Protein AF-A0A254SW41-F1 (afdb_monomer_lite)

Sequence (110 aa):
MSKPTLDSFGNMVEGTFTTRTVRGTIQPVTGEEAIAYQEGGRNTGVVKIYSSERLAARTQEGTEAIGYVKQGGFWYEITDELVFGNLPKITHWKYIACKVPAAQVPKGLQ

Radius of gyration: 14.68 Å; chains: 1; bounding box: 46×26×35 Å

Foldseek 3Di:
DPDFDADPVRDGDDDDDDDDDWDKDKAFDDDPVLVVVVVADNPDGWIKIKTLDDFWAQDPVRPTDWGWDDDPNWIWTFHAWPPVVCDVPRNITITIIHTDDPVRPPPVRD

pLDDT: mean 73.03, std 15.0, range [37.97, 92.0]

Secondary structure (DSSP, 8-state):
-PPPPB-TTSPBP-PPP------EEEEE--SHHHHHTTTS-TTS-EEEEEESSPPP---TTS-SP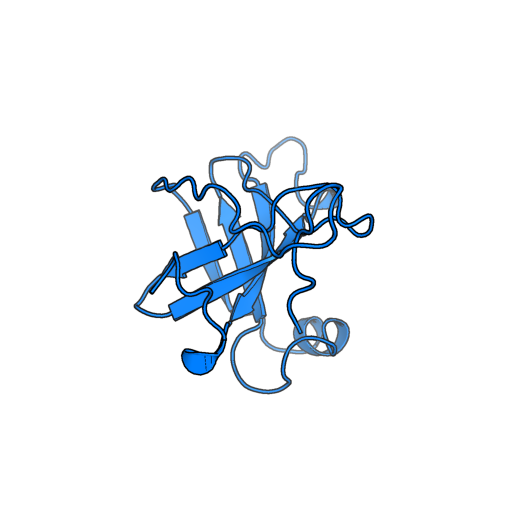PPEEEETTEEEEEEEE-GGG--TT--SEEEEEEEEPGGGS-GGG-

Structure (mmCIF, N/CA/C/O backbone):
data_AF-A0A254SW41-F1
#
_entry.id   AF-A0A254SW41-F1
#
loop_
_atom_site.group_PDB
_atom_site.id
_atom_site.type_symbol
_atom_site.label_atom_id
_atom_site.label_alt_id
_atom_site.label_comp_id
_atom_site.label_asym_id
_atom_site.label_entity_id
_atom_site.label_seq_id
_atom_site.pdbx_PDB_ins_code
_atom_site.Cartn_x
_atom_site.Cartn_y
_atom_site.Cartn_z
_atom_site.occupancy
_atom_site.B_iso_or_equiv
_atom_site.auth_seq_id
_atom_site.auth_comp_id
_atom_site.auth_asym_id
_atom_site.auth_atom_id
_atom_site.pdbx_PDB_model_num
ATOM 1 N N . MET A 1 1 ? 7.946 6.185 -13.836 1.00 37.97 1 MET A N 1
ATOM 2 C CA . MET A 1 1 ? 9.270 5.529 -13.789 1.00 37.97 1 MET A CA 1
ATOM 3 C C . MET A 1 1 ? 9.742 5.582 -12.349 1.00 37.97 1 MET A C 1
ATOM 5 O O . MET A 1 1 ? 9.826 6.679 -11.807 1.00 37.97 1 MET A O 1
ATOM 9 N N . SER A 1 2 ? 9.960 4.434 -11.713 1.00 40.41 2 SER A N 1
ATOM 10 C CA . SER A 1 2 ? 10.634 4.348 -10.415 1.00 40.41 2 SER A CA 1
ATOM 11 C C . SER A 1 2 ? 12.010 5.011 -10.543 1.00 40.41 2 SER A C 1
ATOM 13 O O . SER A 1 2 ? 12.783 4.652 -11.430 1.00 40.41 2 SER A O 1
ATOM 15 N N . LYS A 1 3 ? 12.289 6.041 -9.734 1.00 44.81 3 LYS A N 1
ATOM 16 C CA . LYS A 1 3 ? 13.617 6.670 -9.714 1.00 44.81 3 LYS A CA 1
ATOM 17 C C . LYS A 1 3 ? 14.605 5.638 -9.151 1.00 44.81 3 LYS A C 1
ATOM 19 O O . LYS A 1 3 ? 14.355 5.154 -8.047 1.00 44.81 3 LYS A O 1
ATOM 24 N N . PRO A 1 4 ? 15.666 5.259 -9.881 1.00 55.03 4 PRO A N 1
ATOM 25 C CA . PRO A 1 4 ? 16.662 4.339 -9.352 1.00 55.03 4 PRO A CA 1
ATOM 26 C C . PRO A 1 4 ? 17.417 5.002 -8.198 1.00 55.03 4 PRO A C 1
ATOM 28 O O . PRO A 1 4 ? 17.783 6.175 -8.284 1.00 55.03 4 PRO A O 1
ATOM 31 N N . THR A 1 5 ? 17.657 4.250 -7.125 1.00 59.22 5 THR A N 1
ATOM 32 C CA . THR A 1 5 ? 18.644 4.628 -6.112 1.00 59.22 5 THR A CA 1
ATOM 33 C C . THR A 1 5 ? 20.025 4.409 -6.721 1.00 59.22 5 THR A C 1
ATOM 35 O O . THR A 1 5 ? 20.324 3.311 -7.194 1.00 59.22 5 THR A O 1
ATOM 38 N N . LEU A 1 6 ? 20.836 5.465 -6.769 1.00 58.19 6 LEU A N 1
ATOM 39 C CA . LEU A 1 6 ? 22.181 5.433 -7.340 1.00 58.19 6 LEU A CA 1
ATOM 40 C C . LEU A 1 6 ? 23.224 5.461 -6.214 1.00 58.19 6 LEU A C 1
ATOM 42 O O . LEU A 1 6 ? 23.015 6.149 -5.214 1.00 58.19 6 LEU A O 1
ATOM 46 N N . ASP A 1 7 ? 24.331 4.730 -6.359 1.00 60.47 7 ASP A N 1
ATOM 47 C CA . ASP A 1 7 ? 25.495 4.888 -5.475 1.00 60.47 7 ASP A CA 1
ATOM 48 C C . ASP A 1 7 ? 26.257 6.194 -5.782 1.00 60.47 7 ASP A C 1
ATOM 50 O O . ASP A 1 7 ? 25.931 6.941 -6.708 1.00 60.47 7 ASP A O 1
ATOM 54 N N . SER A 1 8 ? 27.321 6.466 -5.021 1.00 63.50 8 SER A N 1
ATOM 55 C CA . SER A 1 8 ? 28.226 7.604 -5.249 1.00 63.50 8 SER A CA 1
ATOM 56 C C . SER A 1 8 ? 28.954 7.576 -6.601 1.00 63.50 8 SER A C 1
ATOM 58 O O . SER A 1 8 ? 29.624 8.546 -6.949 1.00 63.50 8 SER A O 1
ATOM 60 N N . PHE A 1 9 ? 28.845 6.480 -7.353 1.00 64.69 9 PHE A N 1
ATOM 61 C CA . PHE A 1 9 ? 29.445 6.274 -8.668 1.00 64.69 9 PHE A CA 1
ATOM 62 C C . PHE A 1 9 ? 28.398 6.288 -9.796 1.00 64.69 9 PHE A C 1
ATOM 64 O O . PHE A 1 9 ? 28.754 6.107 -10.958 1.00 64.69 9 PHE A O 1
ATOM 71 N N . GLY A 1 10 ? 27.121 6.540 -9.482 1.00 57.12 10 GLY A N 1
ATOM 72 C CA . GLY A 1 10 ? 26.034 6.589 -10.458 1.00 57.12 10 GLY A CA 1
ATOM 73 C C . GLY A 1 10 ? 25.525 5.217 -10.911 1.00 57.12 10 GLY A C 1
ATOM 74 O O . GLY A 1 10 ? 24.747 5.151 -11.863 1.00 57.12 10 GLY A O 1
ATOM 75 N N . ASN A 1 11 ? 25.928 4.127 -10.253 1.00 61.81 11 ASN A N 1
ATOM 76 C CA . ASN A 1 11 ? 25.409 2.796 -10.545 1.00 61.81 11 ASN A CA 1
ATOM 77 C C . ASN A 1 11 ? 24.050 2.603 -9.884 1.00 61.81 11 ASN A C 1
ATOM 79 O O . ASN A 1 11 ? 23.828 3.051 -8.760 1.00 61.81 11 ASN A O 1
ATOM 83 N N . MET A 1 12 ? 23.155 1.876 -10.552 1.00 55.97 12 MET A N 1
ATOM 84 C CA . MET A 1 12 ? 21.912 1.437 -9.925 1.00 55.97 12 MET A CA 1
ATOM 85 C C . MET A 1 12 ? 22.230 0.482 -8.777 1.00 55.97 12 MET A C 1
ATOM 87 O O . MET A 1 12 ? 22.799 -0.586 -8.998 1.00 55.97 12 MET A O 1
ATOM 91 N N . VAL A 1 13 ? 21.828 0.854 -7.567 1.00 58.50 13 VAL A N 1
ATOM 92 C CA . VAL A 1 13 ? 21.890 -0.027 -6.404 1.00 58.50 13 VAL A CA 1
ATOM 93 C C . VAL A 1 13 ? 20.508 -0.626 -6.214 1.00 58.50 13 VAL A C 1
ATOM 95 O O . VAL A 1 13 ? 19.535 0.089 -5.962 1.00 58.50 13 VAL A O 1
ATOM 98 N N . GLU A 1 14 ? 20.409 -1.947 -6.337 1.00 59.78 14 GLU A N 1
ATOM 99 C CA . GLU A 1 14 ? 19.229 -2.658 -5.857 1.00 59.78 14 GLU A CA 1
ATOM 100 C C . GLU A 1 14 ? 19.195 -2.521 -4.331 1.00 59.78 14 GLU A C 1
ATOM 102 O O . GLU A 1 14 ? 20.080 -3.003 -3.626 1.00 59.78 14 GLU A O 1
ATOM 107 N N . GLY A 1 15 ? 18.210 -1.782 -3.817 1.00 63.06 15 GLY A N 1
ATOM 108 C CA . GLY A 1 15 ? 18.045 -1.615 -2.377 1.00 63.06 15 GLY A CA 1
ATOM 109 C C . GLY A 1 15 ? 17.781 -2.953 -1.681 1.00 63.06 15 GLY A C 1
ATOM 110 O O . GLY A 1 15 ? 17.200 -3.872 -2.257 1.00 63.06 15 GLY A O 1
ATOM 111 N N . THR A 1 16 ? 18.172 -3.056 -0.412 1.00 66.69 16 THR A N 1
ATOM 112 C CA . THR A 1 16 ? 17.844 -4.220 0.417 1.00 66.69 16 THR A CA 1
ATOM 113 C C . THR A 1 16 ? 16.344 -4.255 0.695 1.00 66.69 16 THR A C 1
ATOM 115 O O . THR A 1 16 ? 15.791 -3.333 1.297 1.00 66.69 16 THR A O 1
ATOM 118 N N . PHE A 1 17 ? 15.680 -5.339 0.299 1.00 70.50 17 PHE A N 1
ATOM 119 C CA . PHE A 1 17 ? 14.277 -5.566 0.630 1.00 70.50 17 PHE A CA 1
ATOM 120 C C . PHE A 1 17 ? 14.154 -6.157 2.033 1.00 70.50 17 PHE A C 1
ATOM 122 O O . PHE A 1 17 ? 14.853 -7.103 2.393 1.00 70.50 17 PHE A O 1
ATOM 129 N N . THR A 1 18 ? 13.220 -5.627 2.818 1.00 78.12 18 THR A N 1
ATOM 130 C CA . THR A 1 18 ? 12.766 -6.271 4.052 1.00 78.12 18 THR A CA 1
ATOM 131 C C . THR A 1 18 ? 11.287 -6.591 3.912 1.00 78.12 18 THR A C 1
ATOM 133 O O . THR A 1 18 ? 10.496 -5.769 3.450 1.00 78.12 18 THR A O 1
ATOM 136 N N . THR A 1 19 ? 10.908 -7.814 4.273 1.00 84.00 19 THR A N 1
ATOM 137 C CA . THR A 1 19 ? 9.529 -8.294 4.158 1.00 84.00 19 THR A CA 1
ATOM 138 C C . THR A 1 19 ? 9.009 -8.706 5.521 1.00 84.00 19 THR A C 1
ATOM 140 O O . THR A 1 19 ? 9.687 -9.423 6.256 1.00 84.00 19 THR A O 1
ATOM 143 N N . ARG A 1 20 ? 7.776 -8.313 5.835 1.00 88.50 20 ARG A N 1
ATOM 144 C CA . ARG A 1 20 ? 7.046 -8.792 7.012 1.00 88.50 20 ARG A CA 1
ATOM 145 C C . ARG A 1 20 ? 5.560 -8.908 6.707 1.00 88.50 20 ARG A C 1
ATOM 147 O O . ARG A 1 20 ? 5.059 -8.267 5.785 1.00 88.50 20 ARG A O 1
ATOM 154 N N . THR A 1 21 ? 4.863 -9.702 7.512 1.00 91.75 21 THR A N 1
ATOM 155 C CA . THR A 1 21 ? 3.400 -9.797 7.481 1.00 91.75 21 THR A CA 1
ATOM 156 C C . THR A 1 21 ? 2.830 -8.949 8.605 1.00 91.75 21 THR A C 1
ATOM 158 O O . THR A 1 21 ? 3.261 -9.085 9.745 1.00 91.75 21 THR A O 1
ATOM 161 N N . VAL A 1 22 ? 1.862 -8.095 8.284 1.00 90.69 22 VAL A N 1
ATOM 162 C CA . VAL A 1 22 ? 1.183 -7.228 9.254 1.00 90.69 22 VAL A CA 1
ATOM 163 C C . VAL A 1 22 ? -0.317 -7.475 9.215 1.00 90.69 22 VAL A C 1
ATOM 165 O O . VAL A 1 22 ? -0.865 -7.901 8.194 1.00 90.69 22 VAL A O 1
ATOM 168 N N . ARG A 1 23 ? -1.006 -7.176 10.317 1.00 92.00 23 ARG A N 1
ATOM 169 C CA . ARG A 1 23 ? -2.468 -7.165 10.329 1.00 92.00 23 ARG A CA 1
ATOM 170 C C . ARG A 1 23 ? -2.961 -5.849 9.741 1.00 92.00 23 ARG A C 1
ATOM 172 O O . ARG A 1 23 ? -2.556 -4.772 10.170 1.00 92.00 23 ARG A O 1
ATOM 179 N N . GLY A 1 24 ? -3.892 -5.933 8.800 1.00 90.50 24 GLY A N 1
ATOM 180 C CA . GLY A 1 24 ? -4.459 -4.743 8.193 1.00 90.50 24 GLY A CA 1
ATOM 181 C C . GLY A 1 24 ? -5.711 -5.003 7.376 1.00 90.50 24 GLY A C 1
ATOM 182 O O . GLY A 1 24 ? -6.173 -6.136 7.259 1.00 90.50 24 GLY A O 1
ATOM 183 N N . THR A 1 25 ? -6.266 -3.927 6.832 1.00 91.94 25 THR A N 1
ATOM 184 C CA . THR A 1 25 ? -7.390 -3.946 5.893 1.00 91.94 25 THR A CA 1
ATOM 185 C C . THR A 1 25 ? -7.024 -3.117 4.672 1.00 91.94 25 THR A C 1
ATOM 187 O O . THR A 1 25 ? -6.445 -2.041 4.807 1.00 91.94 25 THR A O 1
ATOM 190 N N . ILE A 1 26 ? -7.375 -3.613 3.488 1.00 90.94 26 ILE A N 1
ATOM 191 C CA . ILE A 1 26 ? -7.253 -2.877 2.232 1.00 90.94 26 ILE A CA 1
ATOM 192 C C . ILE A 1 26 ? -8.665 -2.572 1.754 1.00 90.94 26 ILE A C 1
ATOM 194 O O . ILE A 1 26 ? -9.455 -3.488 1.532 1.00 90.94 26 ILE A O 1
ATOM 198 N N . GLN A 1 27 ? -8.977 -1.288 1.620 1.00 89.50 27 GLN A N 1
ATOM 199 C CA . GLN A 1 27 ? -10.275 -0.813 1.168 1.00 89.50 27 GLN A CA 1
ATOM 200 C C . GLN A 1 27 ? -10.114 -0.117 -0.186 1.00 89.50 27 GLN A C 1
ATOM 202 O O . GLN A 1 27 ? -9.324 0.822 -0.285 1.00 89.50 27 GLN A O 1
ATOM 207 N N . PRO A 1 28 ? -10.848 -0.527 -1.232 1.00 85.81 28 PRO A N 1
ATOM 208 C CA . PRO A 1 28 ? -10.843 0.206 -2.489 1.00 85.81 28 PRO A CA 1
ATOM 209 C C . PRO A 1 28 ? -11.396 1.619 -2.282 1.00 85.81 28 PRO A C 1
ATOM 211 O O . PRO A 1 28 ? -12.397 1.807 -1.591 1.00 85.81 28 PRO A O 1
ATOM 214 N N . VAL A 1 29 ? -10.746 2.611 -2.889 1.00 81.12 29 VAL A N 1
ATOM 215 C CA . VAL A 1 29 ? -11.267 3.979 -2.941 1.00 81.12 29 VAL A CA 1
ATOM 216 C C . VAL A 1 29 ? -12.148 4.090 -4.179 1.00 81.12 29 VAL A C 1
ATOM 218 O O . VAL A 1 29 ? -11.676 3.937 -5.304 1.00 81.12 29 VAL A O 1
ATOM 221 N N . THR A 1 30 ? -13.440 4.330 -3.972 1.00 71.06 30 THR A N 1
ATOM 222 C CA . THR A 1 30 ? -14.446 4.448 -5.037 1.00 71.06 30 THR A CA 1
ATOM 223 C C . THR A 1 30 ? -15.155 5.798 -4.935 1.00 71.06 30 THR A C 1
ATOM 225 O O . THR A 1 30 ? -15.494 6.209 -3.829 1.00 71.06 30 THR A O 1
ATOM 228 N N . GLY A 1 31 ? -15.430 6.468 -6.060 1.00 65.94 31 GLY A N 1
ATOM 229 C CA . GLY A 1 31 ? -16.190 7.732 -6.093 1.00 65.94 31 GLY A CA 1
ATOM 230 C C . GLY A 1 31 ? -15.321 8.996 -6.167 1.00 65.94 31 GLY A C 1
ATOM 231 O O . GLY A 1 31 ? -14.227 8.960 -6.725 1.00 65.94 31 GLY A O 1
ATOM 232 N N . GLU A 1 32 ? -15.808 10.121 -5.627 1.00 64.44 32 GLU A N 1
ATOM 233 C CA . GLU A 1 32 ? -15.163 11.448 -5.729 1.00 64.44 32 GLU A CA 1
ATOM 234 C C . GLU A 1 32 ? -13.748 11.496 -5.134 1.00 64.44 32 GLU A C 1
ATOM 236 O O . GLU A 1 32 ? -12.871 12.156 -5.687 1.00 64.44 32 GLU A O 1
ATOM 241 N N . GLU A 1 33 ? -13.482 10.733 -4.068 1.00 62.56 33 GLU A N 1
ATOM 242 C CA . GLU A 1 33 ? -12.142 10.633 -3.473 1.00 62.56 33 GLU A CA 1
ATOM 243 C C . GLU A 1 33 ? -11.105 10.116 -4.482 1.00 62.56 33 GLU A C 1
ATOM 245 O O . GLU A 1 33 ? -9.964 10.564 -4.472 1.00 62.56 33 GLU A O 1
ATOM 250 N N . ALA A 1 34 ? -11.495 9.227 -5.403 1.00 61.34 34 ALA A N 1
ATOM 251 C CA . ALA A 1 34 ? -10.598 8.719 -6.440 1.00 61.34 34 ALA A CA 1
ATOM 252 C C . ALA A 1 34 ? -10.245 9.790 -7.493 1.00 61.34 34 ALA A C 1
ATOM 254 O O . ALA A 1 34 ? -9.204 9.693 -8.139 1.00 61.34 34 ALA A O 1
ATOM 255 N N . ILE A 1 35 ? -11.081 10.825 -7.654 1.00 58.38 35 ILE A N 1
ATOM 256 C CA . ILE A 1 35 ? -10.859 11.927 -8.603 1.00 58.38 35 ILE A CA 1
ATOM 257 C C . ILE A 1 35 ? -9.697 12.815 -8.138 1.00 58.38 35 ILE A C 1
ATOM 259 O O . ILE A 1 35 ? -8.949 13.316 -8.976 1.00 58.38 35 ILE A O 1
ATOM 263 N N . ALA A 1 36 ? -9.510 12.977 -6.825 1.00 59.34 36 ALA A N 1
ATOM 264 C CA . ALA A 1 36 ? -8.421 13.773 -6.256 1.00 59.34 36 ALA A CA 1
ATOM 265 C C . ALA A 1 36 ? -7.037 13.118 -6.433 1.00 59.34 36 ALA A C 1
ATOM 267 O O . ALA A 1 36 ? -6.031 13.816 -6.512 1.00 59.34 36 ALA A O 1
ATOM 268 N N . TYR A 1 37 ? -6.977 11.788 -6.565 1.00 59.16 37 TYR A N 1
ATOM 269 C CA . TYR A 1 37 ? -5.731 11.022 -6.711 1.00 59.16 37 TYR A CA 1
ATOM 270 C C . TYR A 1 37 ? -5.371 10.733 -8.179 1.00 59.16 37 TYR A C 1
ATOM 272 O O . TYR A 1 37 ? -4.786 9.697 -8.494 1.00 59.16 37 TYR A O 1
ATOM 280 N N . GLN A 1 38 ? -5.708 11.660 -9.084 1.00 52.41 38 GLN A N 1
ATOM 281 C CA . GLN A 1 38 ? -5.622 11.527 -10.548 1.00 52.41 38 GLN A CA 1
ATOM 282 C C . GLN A 1 38 ? -4.241 11.163 -11.129 1.00 52.41 38 GLN A C 1
ATOM 284 O O . GLN A 1 38 ? -4.170 10.811 -12.308 1.00 52.41 38 GLN A O 1
ATOM 289 N N . GLU A 1 39 ? -3.166 11.193 -10.338 1.00 51.84 39 GLU A N 1
ATOM 290 C CA . GLU A 1 39 ? -1.842 10.704 -10.751 1.00 51.84 39 GLU A CA 1
ATOM 291 C C . GLU A 1 39 ? -1.725 9.166 -10.745 1.00 51.84 39 GLU A C 1
ATOM 293 O O . GLU A 1 39 ? -0.851 8.604 -11.406 1.00 51.84 39 GL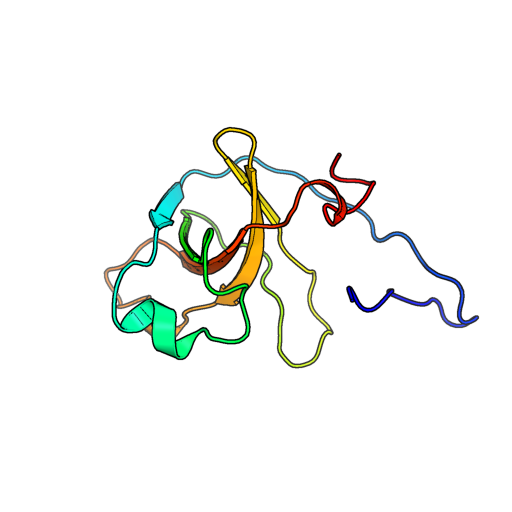U A O 1
ATOM 298 N N . GLY A 1 40 ? -2.629 8.460 -10.056 1.00 46.06 40 GLY A N 1
ATOM 299 C CA . GLY A 1 40 ? -2.725 7.001 -10.060 1.00 46.06 40 GLY A CA 1
ATOM 300 C C . GLY A 1 40 ? -3.721 6.510 -11.110 1.00 46.06 40 GLY A C 1
ATOM 301 O O . GLY A 1 40 ? -4.915 6.766 -10.999 1.00 46.06 40 GLY A O 1
ATOM 302 N N . GLY A 1 41 ? -3.224 5.794 -12.125 1.00 44.25 41 GLY A N 1
ATOM 303 C CA . GLY A 1 41 ? -3.962 5.151 -13.224 1.00 44.25 41 GLY A CA 1
ATOM 304 C C . GLY A 1 41 ? -5.481 5.026 -13.036 1.00 44.25 41 GLY A C 1
ATOM 305 O O . GLY A 1 41 ? -5.963 4.154 -12.312 1.00 44.25 41 GLY A O 1
ATOM 306 N N . ARG A 1 42 ? -6.209 5.883 -13.762 1.00 45.19 42 ARG A N 1
ATOM 307 C CA . ARG A 1 42 ? -7.647 6.203 -13.687 1.00 45.19 42 ARG A CA 1
ATOM 308 C C . ARG A 1 42 ? -8.670 5.056 -13.633 1.00 45.19 42 ARG A C 1
ATOM 310 O O . ARG A 1 42 ? -9.845 5.372 -13.550 1.00 45.19 42 ARG A O 1
ATOM 317 N N . ASN A 1 43 ? -8.302 3.773 -13.676 1.00 46.47 43 AS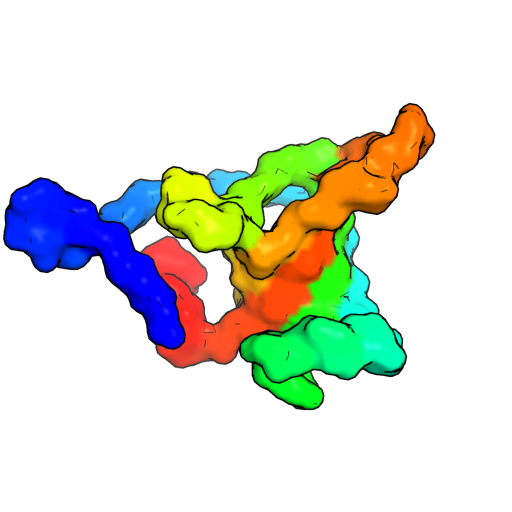N A N 1
ATOM 318 C CA . ASN A 1 43 ? -9.291 2.700 -13.848 1.00 46.47 43 ASN A CA 1
ATOM 319 C C . ASN A 1 43 ? -9.122 1.410 -13.018 1.00 46.47 43 ASN A C 1
ATOM 321 O O . ASN A 1 43 ? -9.987 0.550 -13.160 1.00 46.47 43 ASN A O 1
ATOM 325 N N . THR A 1 44 ? -8.102 1.205 -12.157 1.00 55.22 44 THR A N 1
ATOM 326 C CA . THR A 1 44 ? -7.930 -0.149 -11.550 1.00 55.22 44 THR A CA 1
ATOM 327 C C . THR A 1 44 ? -7.426 -0.320 -10.107 1.00 55.22 44 THR A C 1
ATOM 329 O O . THR A 1 44 ? -7.278 -1.477 -9.710 1.00 55.22 44 THR A O 1
ATOM 332 N N . GLY A 1 45 ? -7.185 0.699 -9.269 1.00 69.25 45 GLY A N 1
ATOM 333 C CA . GLY A 1 45 ? -6.970 0.371 -7.843 1.00 69.25 45 GLY A CA 1
ATOM 334 C C . GLY A 1 45 ? -6.168 1.335 -6.996 1.00 69.25 45 GLY A C 1
ATOM 335 O O . GLY A 1 45 ? -5.110 0.958 -6.496 1.00 69.25 45 GLY A O 1
ATOM 336 N N . VAL A 1 46 ? -6.702 2.531 -6.768 1.00 82.94 46 VAL A N 1
ATOM 337 C CA . VAL A 1 46 ? -6.336 3.274 -5.560 1.00 82.94 46 VAL A CA 1
ATOM 338 C C . VAL A 1 46 ? -7.029 2.605 -4.373 1.00 82.94 46 VAL A C 1
ATOM 340 O O . VAL A 1 46 ? -8.219 2.281 -4.431 1.00 82.94 46 VAL A O 1
ATOM 343 N N . VAL A 1 47 ? -6.281 2.367 -3.304 1.00 86.75 47 VAL A N 1
ATOM 344 C CA . VAL A 1 47 ? -6.770 1.734 -2.083 1.00 86.75 47 VAL A CA 1
ATOM 345 C C . VAL A 1 47 ? -6.325 2.527 -0.859 1.00 86.75 47 VAL A C 1
ATOM 347 O O . VAL A 1 47 ? -5.243 3.112 -0.832 1.00 86.75 47 VAL A O 1
ATOM 350 N N . LYS A 1 48 ? -7.161 2.513 0.177 1.00 89.94 48 LYS A N 1
ATOM 351 C CA . LYS A 1 48 ? -6.786 2.895 1.535 1.00 89.94 48 LYS A CA 1
ATOM 352 C C . LYS A 1 48 ? -6.277 1.652 2.254 1.00 89.94 48 LYS A C 1
ATOM 354 O O . LYS A 1 48 ? -6.941 0.614 2.247 1.00 89.94 48 LYS A O 1
ATOM 359 N N . ILE A 1 49 ? -5.106 1.755 2.873 1.00 91.00 49 ILE A N 1
ATOM 360 C CA . ILE A 1 49 ? -4.531 0.682 3.688 1.00 91.00 49 ILE A CA 1
ATOM 361 C C . ILE A 1 49 ? -4.584 1.104 5.149 1.00 91.00 49 ILE A C 1
ATOM 363 O O . ILE A 1 49 ? -4.084 2.163 5.518 1.00 91.00 49 ILE A O 1
ATOM 367 N N . TYR A 1 50 ? -5.173 0.244 5.970 1.00 91.25 50 TYR A N 1
ATOM 368 C CA . TYR A 1 50 ? -5.209 0.359 7.420 1.00 91.25 50 TYR A CA 1
ATOM 369 C C . TYR A 1 50 ? -4.285 -0.705 8.000 1.00 91.25 50 TYR A C 1
ATOM 371 O O . TYR A 1 50 ? -4.512 -1.887 7.755 1.00 91.25 50 TYR A O 1
ATOM 379 N N . SER A 1 51 ? -3.258 -0.316 8.749 1.00 91.25 51 SER A N 1
ATOM 380 C CA . SER A 1 51 ? -2.241 -1.236 9.275 1.00 91.25 51 SER A CA 1
ATOM 381 C C . SER A 1 51 ? -2.114 -1.122 10.790 1.00 91.25 51 SER A C 1
ATOM 383 O O . SER A 1 51 ? -2.161 -0.023 11.340 1.00 91.25 51 SER A O 1
ATOM 385 N N . SER A 1 52 ? -1.916 -2.246 11.482 1.00 88.94 52 SER A N 1
ATOM 386 C CA . SER A 1 52 ? -1.590 -2.254 12.915 1.00 88.94 52 SER A CA 1
ATOM 387 C C . SER A 1 52 ? -0.194 -1.701 13.216 1.00 88.94 52 SER A C 1
ATOM 389 O O . SER A 1 52 ? 0.089 -1.327 14.348 1.00 88.94 52 SER A O 1
ATOM 391 N N . GLU A 1 53 ? 0.680 -1.649 12.212 1.00 88.19 53 GLU A N 1
ATOM 392 C CA . GLU A 1 53 ? 2.069 -1.202 12.330 1.00 88.19 53 GLU A CA 1
ATOM 393 C C . GLU A 1 53 ? 2.386 -0.117 11.301 1.00 88.19 53 GLU A C 1
ATOM 395 O O . GLU A 1 53 ? 1.814 -0.110 10.206 1.00 88.19 53 GLU A O 1
ATOM 400 N N . ARG A 1 54 ? 3.338 0.764 11.626 1.00 87.50 54 ARG A N 1
ATOM 401 C CA . ARG A 1 54 ? 3.803 1.792 10.693 1.00 87.50 54 ARG A CA 1
ATOM 402 C C . ARG A 1 54 ? 4.529 1.137 9.522 1.00 87.50 54 ARG A C 1
ATOM 404 O O . ARG A 1 54 ? 5.468 0.370 9.735 1.00 87.50 54 ARG A O 1
ATOM 411 N N . LEU A 1 55 ? 4.095 1.430 8.305 1.00 87.44 55 LEU A N 1
ATOM 412 C CA . LEU A 1 55 ? 4.690 0.979 7.050 1.00 87.44 55 LEU A CA 1
ATOM 413 C C . LEU A 1 55 ? 5.544 2.090 6.440 1.00 87.44 55 LEU A C 1
ATOM 415 O O . LEU A 1 55 ? 5.305 3.267 6.694 1.00 87.44 55 LEU A O 1
ATOM 419 N N . ALA A 1 56 ? 6.525 1.698 5.628 1.00 85.44 56 ALA A N 1
ATOM 420 C CA . ALA A 1 56 ? 7.267 2.646 4.809 1.00 85.44 56 ALA A CA 1
ATOM 421 C C . ALA A 1 56 ? 6.317 3.257 3.767 1.00 85.44 56 ALA A C 1
ATOM 423 O O . ALA A 1 56 ? 5.549 2.531 3.135 1.00 85.44 56 ALA A O 1
ATOM 424 N N . ALA A 1 57 ? 6.357 4.572 3.599 1.00 77.69 57 ALA A N 1
ATOM 425 C CA . ALA A 1 57 ? 5.566 5.296 2.617 1.00 77.69 57 ALA A CA 1
ATOM 426 C C . ALA A 1 57 ? 6.497 6.185 1.802 1.00 77.69 57 ALA A C 1
ATOM 428 O O . ALA A 1 57 ? 7.526 6.646 2.296 1.00 77.69 57 ALA A O 1
ATOM 429 N N . ARG A 1 58 ? 6.140 6.435 0.544 1.00 69.12 58 ARG A N 1
ATOM 430 C CA . ARG A 1 58 ? 6.897 7.370 -0.277 1.00 69.12 58 ARG A CA 1
ATOM 431 C C . ARG A 1 58 ? 6.804 8.775 0.323 1.00 69.12 58 ARG A C 1
ATOM 433 O O . ARG A 1 58 ? 5.719 9.339 0.402 1.00 69.12 58 ARG A O 1
ATOM 440 N N . THR A 1 59 ? 7.936 9.362 0.697 1.00 61.22 59 THR A N 1
ATOM 441 C CA . THR A 1 59 ? 7.997 10.779 1.078 1.00 61.22 59 THR A CA 1
ATOM 442 C C . THR A 1 59 ? 8.239 11.657 -0.147 1.00 61.22 59 THR A C 1
ATOM 444 O O . THR A 1 59 ? 8.872 11.235 -1.121 1.00 61.22 59 THR A O 1
ATOM 447 N N . GLN A 1 60 ? 7.739 12.897 -0.116 1.00 52.06 60 GLN A N 1
ATOM 448 C CA . GLN A 1 60 ? 7.924 13.863 -1.211 1.00 52.06 60 GLN A CA 1
ATOM 449 C C . GLN A 1 60 ? 9.407 14.161 -1.492 1.00 52.06 60 GLN A C 1
ATOM 451 O O . GLN A 1 60 ? 9.775 14.434 -2.633 1.00 52.06 60 GLN A O 1
ATOM 456 N N . GLU A 1 61 ? 10.261 14.046 -0.474 1.00 53.59 61 GLU A N 1
ATOM 457 C CA . GLU A 1 61 ? 11.704 14.287 -0.566 1.00 53.59 61 GLU A CA 1
ATOM 458 C C . GLU A 1 61 ? 12.484 13.100 -1.165 1.00 53.59 61 GLU A C 1
ATOM 460 O O . GLU A 1 61 ? 13.633 13.256 -1.569 1.00 53.59 61 GLU A O 1
ATOM 465 N N . GLY A 1 62 ? 11.862 11.918 -1.289 1.00 53.16 62 GLY A N 1
ATOM 466 C CA . GLY A 1 62 ? 12.485 10.729 -1.887 1.00 53.16 62 GLY A CA 1
ATOM 467 C C . GLY A 1 62 ? 13.597 10.090 -1.047 1.00 53.16 62 GLY A C 1
ATOM 468 O O . GLY A 1 62 ? 14.295 9.207 -1.538 1.00 53.16 62 GLY A O 1
ATOM 469 N N . THR A 1 63 ? 13.763 10.535 0.197 1.00 53.22 63 THR A N 1
ATOM 470 C CA . THR A 1 63 ? 14.784 10.082 1.152 1.00 53.22 63 THR A CA 1
ATOM 471 C C . THR A 1 63 ? 14.363 8.836 1.935 1.00 53.22 63 THR A C 1
ATOM 473 O O . THR A 1 63 ? 15.227 8.125 2.443 1.00 53.22 63 THR A O 1
ATOM 476 N N . GLU A 1 64 ? 13.060 8.545 2.036 1.00 58.81 64 GLU A N 1
ATOM 477 C CA . GLU A 1 64 ? 12.547 7.363 2.748 1.00 58.81 64 GLU A CA 1
ATOM 478 C C . GLU A 1 64 ? 12.249 6.180 1.810 1.00 58.81 64 GLU A C 1
ATOM 480 O O . GLU A 1 64 ? 12.012 6.335 0.610 1.00 58.81 64 GLU A O 1
ATOM 485 N N . ALA A 1 65 ? 12.269 4.971 2.379 1.00 65.94 65 ALA A N 1
ATOM 486 C CA . ALA A 1 65 ? 12.028 3.723 1.664 1.00 65.94 65 ALA A CA 1
ATOM 487 C C . ALA A 1 65 ? 10.626 3.676 1.026 1.00 65.94 65 ALA A C 1
ATOM 489 O O . ALA A 1 65 ? 9.625 4.026 1.649 1.00 65.94 65 ALA A O 1
ATOM 490 N N . ILE A 1 66 ? 10.540 3.164 -0.205 1.00 76.62 66 ILE A N 1
ATOM 491 C CA . ILE A 1 66 ? 9.260 2.930 -0.885 1.00 76.62 66 ILE A CA 1
ATOM 492 C C . ILE A 1 66 ? 8.640 1.642 -0.333 1.00 76.62 66 ILE A C 1
ATOM 494 O O . ILE A 1 66 ? 9.227 0.564 -0.452 1.00 76.62 66 ILE A O 1
ATOM 498 N N . GLY A 1 67 ? 7.452 1.742 0.262 1.00 86.62 67 GLY A N 1
ATOM 499 C CA . GLY A 1 67 ? 6.714 0.583 0.760 1.00 86.62 67 GLY A CA 1
ATOM 500 C C . GLY A 1 67 ? 5.803 -0.041 -0.291 1.00 86.62 67 GLY A C 1
ATOM 501 O O . GLY A 1 67 ? 5.142 0.657 -1.059 1.00 86.62 67 GLY A O 1
ATOM 502 N N . TYR A 1 68 ? 5.717 -1.371 -0.272 1.00 89.00 68 TYR A N 1
ATOM 503 C CA . TYR A 1 68 ? 4.785 -2.144 -1.090 1.00 89.00 68 TYR A CA 1
ATOM 504 C C . TYR A 1 68 ? 3.986 -3.114 -0.218 1.00 89.00 68 TYR A C 1
ATOM 506 O O . TYR A 1 68 ? 4.503 -3.661 0.755 1.00 89.00 68 TYR A O 1
ATOM 514 N N . VAL A 1 69 ? 2.732 -3.367 -0.592 1.00 91.31 69 VAL A N 1
ATOM 515 C CA . VAL A 1 69 ? 1.847 -4.339 0.064 1.00 91.31 69 VAL A CA 1
ATOM 516 C C . VAL A 1 69 ? 1.336 -5.343 -0.962 1.00 91.31 69 VAL A C 1
ATOM 518 O O . VAL A 1 69 ? 0.876 -4.956 -2.035 1.00 91.31 69 VAL A O 1
ATOM 521 N N . LYS A 1 70 ? 1.385 -6.637 -0.624 1.00 91.81 70 LYS A N 1
ATOM 522 C CA . LYS A 1 70 ? 0.819 -7.728 -1.431 1.00 91.81 70 LYS A CA 1
ATOM 523 C C . LYS A 1 70 ? -0.445 -8.268 -0.775 1.00 91.81 70 LYS A C 1
ATOM 525 O O . LYS A 1 70 ? -0.411 -8.669 0.385 1.00 91.81 70 LYS A O 1
ATOM 530 N N . GLN A 1 71 ? -1.545 -8.337 -1.517 1.00 89.00 71 GLN A N 1
ATOM 531 C CA . GLN A 1 71 ? -2.793 -8.947 -1.053 1.00 89.00 71 GLN A CA 1
ATOM 532 C C . GLN A 1 71 ? -3.599 -9.475 -2.240 1.00 89.00 71 GLN A C 1
ATOM 534 O O . GLN A 1 71 ? -3.669 -8.831 -3.285 1.00 89.00 71 GLN A O 1
ATOM 539 N N . GLY A 1 72 ? -4.164 -10.679 -2.102 1.00 84.88 72 GLY A N 1
ATOM 540 C CA . GLY A 1 72 ? -4.994 -11.287 -3.150 1.00 84.88 72 GLY A CA 1
ATOM 541 C C . GLY A 1 72 ? -4.279 -11.461 -4.498 1.00 84.88 72 GLY A C 1
ATOM 542 O O . GLY A 1 72 ? -4.915 -11.360 -5.538 1.00 84.88 72 GLY A O 1
ATOM 543 N N . GLY A 1 73 ? -2.953 -11.655 -4.491 1.00 85.88 73 GLY A N 1
ATOM 544 C CA . GLY A 1 73 ? -2.136 -11.756 -5.709 1.00 85.88 73 GLY A CA 1
ATOM 545 C C . GLY A 1 73 ? -1.787 -10.417 -6.372 1.00 85.88 73 GLY A C 1
ATOM 546 O O . GLY A 1 73 ? -1.055 -10.408 -7.358 1.00 85.88 73 GLY A O 1
ATOM 547 N N . PHE A 1 74 ? -2.251 -9.291 -5.828 1.00 87.31 74 PHE A N 1
ATOM 548 C CA . PHE A 1 74 ? -1.953 -7.955 -6.337 1.00 87.31 74 PHE A CA 1
ATOM 549 C C . PHE A 1 74 ? -0.938 -7.229 -5.457 1.00 87.31 74 PHE A C 1
ATOM 551 O O . PHE A 1 74 ? -0.919 -7.405 -4.238 1.00 87.31 74 PHE A O 1
ATOM 558 N N . TRP A 1 75 ? -0.118 -6.397 -6.096 1.00 89.44 75 TRP A N 1
ATOM 559 C CA . TRP A 1 75 ? 0.833 -5.502 -5.446 1.00 89.44 75 TRP A CA 1
ATOM 560 C C . TRP A 1 75 ? 0.303 -4.071 -5.441 1.00 89.44 75 TRP A C 1
ATOM 562 O O . TRP A 1 75 ? -0.285 -3.623 -6.427 1.00 89.44 75 TRP A O 1
ATOM 572 N N . TYR A 1 76 ? 0.543 -3.357 -4.346 1.00 88.94 76 TYR A N 1
ATOM 573 C CA . TYR A 1 76 ? 0.176 -1.958 -4.155 1.00 88.94 76 TYR A CA 1
ATOM 574 C C . TYR A 1 76 ? 1.394 -1.175 -3.654 1.00 88.94 76 TYR A C 1
ATOM 576 O O . TYR A 1 76 ? 2.010 -1.587 -2.674 1.00 88.94 76 TYR A O 1
ATOM 584 N N . GLU A 1 77 ? 1.749 -0.073 -4.311 1.00 87.94 77 GLU A N 1
ATOM 585 C CA . GLU A 1 77 ? 2.792 0.865 -3.868 1.00 87.94 77 GLU A CA 1
ATOM 586 C C . GLU A 1 77 ? 2.167 1.888 -2.919 1.00 87.94 77 GLU A C 1
ATOM 588 O O . GLU A 1 77 ? 1.149 2.490 -3.264 1.00 87.94 77 GLU A O 1
ATOM 593 N N . ILE A 1 78 ? 2.757 2.087 -1.739 1.00 88.69 78 ILE A N 1
ATOM 594 C CA . ILE A 1 78 ? 2.304 3.084 -0.766 1.00 88.69 78 ILE A CA 1
ATOM 595 C C . ILE A 1 78 ? 2.792 4.462 -1.212 1.00 88.69 78 ILE A C 1
ATOM 597 O O . ILE A 1 78 ? 3.989 4.757 -1.172 1.00 88.69 78 ILE A O 1
ATOM 601 N N . THR A 1 79 ? 1.853 5.315 -1.609 1.00 84.00 79 THR A N 1
ATOM 602 C CA . THR A 1 79 ? 2.143 6.642 -2.154 1.00 84.00 79 THR A CA 1
ATOM 603 C C . THR A 1 79 ? 2.074 7.745 -1.111 1.00 84.00 79 THR A C 1
ATOM 605 O O . THR A 1 79 ? 2.694 8.779 -1.324 1.00 84.00 79 THR A O 1
ATOM 608 N N . ASP A 1 80 ? 1.313 7.555 -0.026 1.00 83.62 80 ASP A N 1
ATOM 609 C CA . ASP A 1 80 ? 1.136 8.586 1.002 1.00 83.62 80 ASP A CA 1
ATOM 610 C C . ASP A 1 80 ? 0.743 8.007 2.376 1.00 83.62 80 ASP A C 1
ATOM 612 O O . ASP A 1 80 ? 0.037 6.994 2.453 1.00 83.62 80 ASP A O 1
ATOM 616 N N . GLU A 1 81 ? 1.164 8.671 3.457 1.00 85.94 81 GLU A N 1
ATOM 617 C CA . GLU A 1 81 ? 0.759 8.399 4.845 1.00 85.94 81 GLU A CA 1
ATOM 618 C C . GLU A 1 81 ? -0.255 9.462 5.305 1.00 85.94 81 GLU A C 1
ATOM 620 O O . GLU A 1 81 ? 0.033 10.654 5.367 1.00 85.94 81 GLU A O 1
ATOM 625 N N . LEU A 1 82 ? -1.462 9.040 5.689 1.00 83.94 82 LEU A N 1
ATOM 626 C CA . LEU A 1 82 ? -2.537 9.946 6.105 1.00 83.94 82 LEU A CA 1
ATOM 627 C C . LEU A 1 82 ? -2.432 10.288 7.601 1.00 83.94 82 LEU A C 1
ATOM 629 O O . LEU A 1 82 ? -3.214 9.799 8.421 1.00 83.94 82 LEU A O 1
ATOM 633 N N . VAL A 1 83 ? -1.485 11.164 7.947 1.00 67.00 83 VAL A N 1
ATOM 634 C CA . VAL A 1 83 ? -1.138 11.551 9.333 1.00 67.00 83 VAL A CA 1
ATOM 635 C C . VAL A 1 83 ? -2.343 12.083 10.127 1.00 67.00 83 VAL A C 1
ATOM 637 O O . VAL A 1 83 ? -2.587 11.663 11.259 1.00 67.00 83 VAL A O 1
ATOM 640 N N . PHE A 1 84 ? -3.168 12.945 9.523 1.00 57.81 84 PHE A N 1
ATOM 641 C CA . PHE A 1 84 ? -4.351 13.537 10.173 1.00 57.81 84 PHE A CA 1
ATOM 642 C C . PHE A 1 84 ? -5.522 12.555 10.352 1.00 57.81 84 PHE A C 1
ATOM 644 O O . PHE A 1 84 ? -6.520 12.873 10.998 1.00 57.81 84 PHE A O 1
ATOM 651 N N . GLY A 1 85 ? -5.411 11.343 9.803 1.00 53.91 85 GLY A N 1
ATOM 652 C CA . GLY A 1 85 ? -6.392 10.283 9.979 1.00 53.91 85 GLY A CA 1
ATOM 653 C C . GLY A 1 85 ? -6.244 9.511 11.292 1.00 53.91 85 GLY A C 1
ATOM 654 O O . GLY A 1 85 ? -7.132 8.711 11.591 1.00 53.91 85 GLY A O 1
ATOM 655 N N . ASN A 1 86 ? -5.183 9.743 12.069 1.00 55.78 86 ASN A N 1
ATOM 656 C CA . ASN A 1 86 ? -4.893 9.064 13.333 1.00 55.78 86 ASN A CA 1
ATOM 657 C C . ASN A 1 86 ? -5.380 9.917 14.518 1.00 55.78 86 ASN A C 1
ATOM 659 O O . ASN A 1 86 ? -4.601 10.477 15.283 1.00 55.78 86 ASN A O 1
ATOM 663 N N . LEU A 1 87 ? -6.703 10.059 14.643 1.00 60.78 87 LEU A N 1
ATOM 664 C CA . LEU A 1 87 ? -7.343 10.674 15.814 1.00 60.78 87 LEU A CA 1
ATOM 665 C C . LEU A 1 87 ? -6.911 9.940 17.101 1.00 60.78 87 LEU A C 1
ATOM 667 O O . LEU A 1 87 ? -6.600 8.755 17.031 1.00 60.78 87 LEU A O 1
ATOM 671 N N . PRO A 1 88 ? -6.979 10.558 18.294 1.00 61.88 88 PRO A N 1
ATOM 672 C CA . PRO A 1 88 ? -6.474 9.972 19.549 1.00 61.88 88 PRO A CA 1
ATOM 673 C C . PRO A 1 88 ? -7.064 8.603 19.953 1.00 61.88 88 PRO A C 1
ATOM 675 O O . PRO A 1 88 ? -6.579 7.979 20.890 1.00 61.88 88 PRO A O 1
ATOM 678 N N . LYS A 1 89 ? -8.106 8.116 19.264 1.00 67.56 89 LYS A N 1
ATOM 679 C CA . LYS A 1 89 ? -8.718 6.787 19.460 1.00 67.56 89 LYS A CA 1
ATOM 680 C C . LYS A 1 89 ? -8.471 5.808 18.306 1.00 67.56 89 LYS A C 1
ATOM 682 O O . LYS A 1 89 ? -9.018 4.709 18.303 1.00 67.56 89 LYS A O 1
ATOM 687 N N . ILE A 1 90 ? -7.702 6.208 17.302 1.00 68.50 90 ILE A N 1
ATOM 688 C CA . ILE A 1 90 ? -7.398 5.407 16.123 1.00 68.50 90 ILE A CA 1
ATOM 689 C C . ILE A 1 90 ? -6.060 4.722 16.365 1.00 68.50 90 ILE A C 1
ATOM 691 O O . ILE A 1 90 ? -5.015 5.356 16.414 1.00 68.50 90 ILE A O 1
ATOM 695 N N . THR A 1 91 ? -6.118 3.407 16.545 1.00 77.31 91 THR A N 1
ATOM 696 C CA . THR A 1 91 ? -4.970 2.557 16.892 1.00 77.31 91 THR A CA 1
ATOM 697 C C . THR A 1 91 ? -4.271 1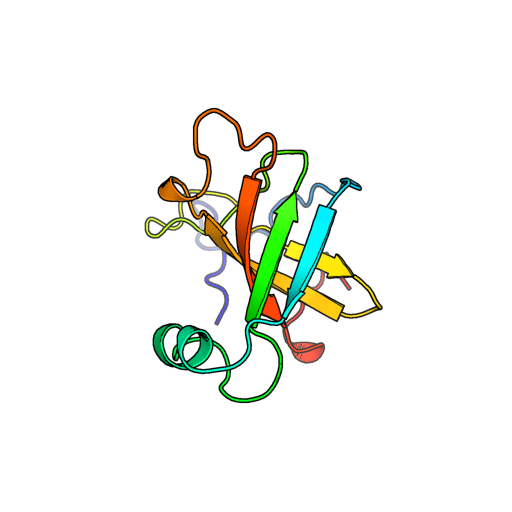.959 15.671 1.00 77.31 91 THR A C 1
ATOM 699 O O . THR A 1 91 ? -3.467 1.041 15.809 1.00 77.31 91 THR A O 1
ATOM 702 N N . HIS A 1 92 ? -4.600 2.435 14.470 1.00 83.94 92 HIS A N 1
ATOM 703 C CA . HIS A 1 92 ? -4.069 1.924 13.212 1.00 83.94 92 HIS A CA 1
ATOM 704 C C . HIS A 1 92 ? -3.534 3.060 12.346 1.00 83.94 92 HIS A C 1
ATOM 706 O O . HIS A 1 92 ? -4.058 4.168 12.367 1.00 83.94 92 HIS A O 1
ATOM 712 N N . TRP A 1 93 ? -2.524 2.747 11.546 1.00 88.81 93 TRP A N 1
ATOM 713 C CA . TRP A 1 93 ? -1.925 3.636 10.562 1.00 88.81 93 TRP A CA 1
ATOM 714 C C . TRP A 1 93 ? -2.732 3.615 9.269 1.00 88.81 93 TRP A C 1
ATOM 716 O O . TRP A 1 93 ? -3.272 2.569 8.898 1.00 88.81 93 TRP A O 1
ATOM 726 N N . LYS A 1 94 ? -2.813 4.756 8.585 1.00 89.38 94 LYS A N 1
ATOM 727 C CA . LYS A 1 94 ? -3.605 4.935 7.365 1.00 89.38 94 LYS A CA 1
ATOM 728 C C . LYS A 1 94 ? -2.722 5.381 6.215 1.00 89.38 94 LYS A C 1
ATOM 730 O O . LYS A 1 94 ? -1.944 6.316 6.368 1.00 89.38 94 LYS A O 1
ATOM 735 N N . TYR A 1 95 ? -2.912 4.761 5.060 1.00 88.81 95 TYR A N 1
ATOM 736 C CA . TYR A 1 95 ? -2.133 5.045 3.862 1.00 88.81 95 TYR A CA 1
ATOM 737 C C . TYR A 1 95 ? -3.012 5.117 2.622 1.00 88.81 95 TYR A C 1
ATOM 739 O O . TYR A 1 95 ? -4.063 4.473 2.566 1.00 88.81 95 TYR A O 1
ATOM 747 N N . ILE A 1 96 ? -2.530 5.839 1.614 1.00 87.56 96 ILE A N 1
ATOM 748 C CA . ILE A 1 96 ? -2.987 5.715 0.231 1.00 87.56 96 ILE A CA 1
ATOM 749 C C . ILE A 1 96 ? -1.975 4.863 -0.526 1.00 87.56 96 ILE A C 1
ATOM 751 O O . ILE A 1 96 ? -0.764 5.048 -0.393 1.00 87.56 96 ILE A O 1
ATOM 755 N N . ALA A 1 97 ? -2.480 3.913 -1.305 1.00 88.25 97 ALA A N 1
ATOM 756 C CA . ALA A 1 97 ? -1.659 3.069 -2.151 1.00 88.25 97 ALA A CA 1
ATOM 757 C C . ALA A 1 97 ? -2.300 2.852 -3.522 1.00 88.25 97 ALA A C 1
ATOM 759 O O . ALA A 1 97 ? -3.524 2.849 -3.665 1.00 88.25 97 ALA A O 1
ATOM 760 N N . CYS A 1 98 ? -1.461 2.622 -4.527 1.00 85.75 98 CYS A N 1
ATOM 761 C CA . CYS A 1 98 ? -1.874 2.408 -5.908 1.00 85.75 98 CYS A CA 1
ATOM 762 C C . CYS A 1 98 ? -1.488 1.006 -6.365 1.00 85.75 98 CYS A C 1
ATOM 764 O O . CYS A 1 98 ? -0.358 0.562 -6.167 1.00 85.75 98 CYS A O 1
ATOM 766 N N . LYS A 1 99 ? -2.420 0.307 -7.014 1.00 85.69 99 LYS A N 1
ATOM 767 C CA . LYS A 1 99 ? -2.169 -1.001 -7.618 1.00 85.69 99 LYS A CA 1
ATOM 768 C C . LYS A 1 99 ? -1.054 -0.900 -8.658 1.00 85.69 99 LYS A C 1
ATOM 770 O O . LYS A 1 99 ? -1.147 -0.115 -9.600 1.00 85.69 99 LYS A O 1
ATOM 775 N N . VAL A 1 100 ? -0.043 -1.750 -8.517 1.00 83.12 100 VAL A N 1
ATOM 776 C CA . VAL A 1 100 ? 1.103 -1.834 -9.423 1.00 83.12 100 VAL A CA 1
ATOM 777 C C . VAL A 1 100 ? 0.797 -2.867 -10.515 1.00 83.12 100 VAL A C 1
ATOM 779 O O . VAL A 1 100 ? 0.489 -4.021 -10.193 1.00 83.12 100 VAL A O 1
ATOM 782 N N . PRO A 1 101 ? 0.858 -2.503 -11.810 1.00 80.06 101 PRO A N 1
ATOM 783 C CA . PRO A 1 101 ? 0.778 -3.474 -12.898 1.00 80.06 101 PRO A CA 1
ATOM 784 C C . PRO A 1 101 ? 1.879 -4.534 -12.771 1.00 80.06 101 PRO A C 1
ATOM 786 O O . PRO A 1 101 ? 3.010 -4.194 -12.441 1.00 80.06 101 PRO A O 1
ATOM 789 N N . ALA A 1 102 ? 1.592 -5.800 -13.097 1.00 79.94 102 ALA A N 1
ATOM 790 C CA . ALA A 1 102 ? 2.550 -6.905 -12.933 1.00 79.94 102 ALA A CA 1
ATOM 791 C C . ALA A 1 102 ? 3.917 -6.637 -13.600 1.00 79.94 102 ALA A C 1
ATOM 793 O O . ALA A 1 102 ? 4.956 -6.913 -13.014 1.00 79.94 102 ALA A O 1
ATOM 794 N N . ALA A 1 103 ? 3.918 -6.012 -14.782 1.00 75.81 103 ALA A N 1
ATOM 795 C CA . ALA A 1 103 ? 5.134 -5.641 -15.510 1.00 75.81 103 ALA A CA 1
ATOM 796 C C . ALA A 1 103 ? 5.982 -4.545 -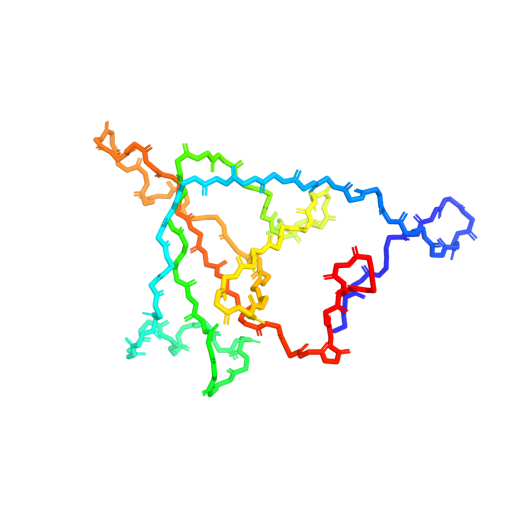14.827 1.00 75.81 103 ALA A C 1
ATOM 798 O O . ALA A 1 103 ? 7.126 -4.331 -15.214 1.00 75.81 103 ALA A O 1
ATOM 799 N N . GLN A 1 104 ? 5.420 -3.829 -13.850 1.00 74.69 104 GLN A N 1
ATOM 800 C CA . GLN A 1 104 ? 6.062 -2.726 -13.126 1.00 74.69 104 GLN A CA 1
ATOM 801 C C . GLN A 1 104 ? 6.404 -3.091 -11.676 1.00 74.69 104 GLN A C 1
ATOM 803 O O . GLN A 1 104 ? 6.987 -2.273 -10.967 1.00 74.69 104 GLN A O 1
ATOM 808 N N . VAL A 1 105 ? 6.065 -4.305 -11.227 1.00 79.12 105 VAL A N 1
ATOM 809 C CA . VAL A 1 105 ? 6.466 -4.798 -9.906 1.00 79.12 105 VAL A CA 1
ATOM 810 C C . VAL A 1 105 ? 7.995 -4.916 -9.878 1.00 79.12 105 VAL A C 1
ATOM 812 O O . VAL A 1 105 ? 8.554 -5.566 -10.771 1.00 79.12 105 VAL A O 1
ATOM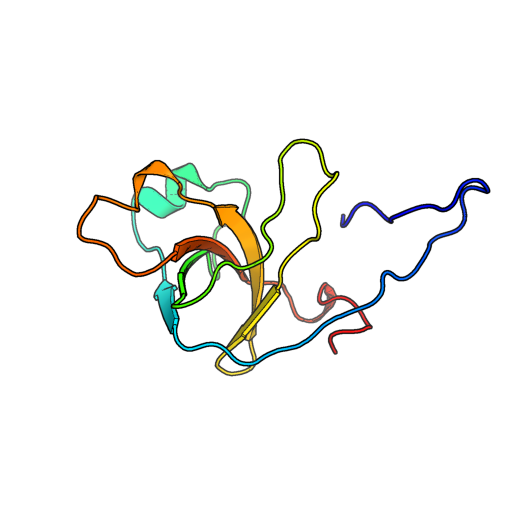 815 N N . PRO A 1 106 ? 8.685 -4.317 -8.885 1.00 75.00 106 PRO A N 1
ATOM 816 C CA . PRO A 1 106 ? 10.132 -4.441 -8.740 1.00 75.00 106 PRO A CA 1
ATOM 817 C C . PRO A 1 106 ? 10.577 -5.905 -8.769 1.00 75.00 106 PRO A C 1
ATOM 819 O O . PRO A 1 106 ? 9.957 -6.744 -8.122 1.00 75.00 106 PRO A O 1
ATOM 822 N N . LYS A 1 107 ? 11.663 -6.217 -9.490 1.00 73.31 107 LYS A N 1
ATOM 823 C CA . LYS A 1 107 ? 12.139 -7.602 -9.677 1.00 73.31 107 LYS A CA 1
ATOM 824 C C . LYS A 1 107 ? 12.371 -8.347 -8.360 1.00 73.31 107 LYS A C 1
ATOM 826 O O . LYS A 1 107 ? 12.032 -9.516 -8.276 1.00 73.31 107 LYS A O 1
ATOM 831 N N . GLY A 1 108 ? 12.873 -7.663 -7.329 1.00 72.12 108 GLY A N 1
ATOM 832 C CA . GLY A 1 108 ? 13.069 -8.246 -5.993 1.00 72.12 108 GLY A CA 1
ATOM 833 C C . GLY A 1 108 ? 11.779 -8.579 -5.225 1.00 72.12 108 GLY A C 1
ATOM 834 O O . GLY A 1 108 ? 11.856 -9.153 -4.146 1.00 72.12 108 GLY A O 1
ATOM 835 N N . LEU A 1 109 ? 10.606 -8.215 -5.758 1.00 71.06 109 LEU A N 1
ATOM 836 C CA . LEU A 1 109 ? 9.278 -8.508 -5.202 1.00 71.06 109 LEU A CA 1
ATOM 837 C C . LEU A 1 109 ? 8.454 -9.474 -6.080 1.00 71.06 109 LEU A C 1
ATOM 839 O O . LEU A 1 109 ? 7.315 -9.788 -5.723 1.00 71.06 109 LEU A O 1
ATOM 843 N N . GLN A 1 110 ? 8.977 -9.906 -7.234 1.00 64.88 110 GLN A N 1
ATOM 844 C CA . GLN A 1 110 ? 8.323 -10.895 -8.104 1.00 64.88 110 GLN A CA 1
ATOM 845 C C . GLN A 1 110 ? 8.460 -12.297 -7.510 1.00 64.88 110 GLN A C 1
ATOM 847 O O . GLN A 1 110 ? 7.414 -12.987 -7.447 1.00 64.88 110 GLN A O 1
#